Protein AF-A0A7X7V7T2-F1 (afdb_monomer)

Structure (mmCIF, N/CA/C/O backbone):
data_AF-A0A7X7V7T2-F1
#
_entry.id   AF-A0A7X7V7T2-F1
#
loop_
_atom_site.group_PDB
_atom_site.id
_atom_site.type_symbol
_atom_site.label_atom_id
_atom_site.label_alt_id
_atom_si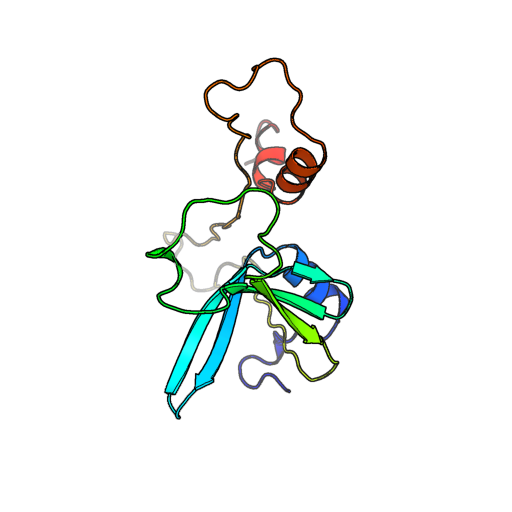te.label_comp_id
_atom_site.label_asym_id
_atom_site.label_entity_id
_atom_site.label_seq_id
_atom_site.pdbx_PDB_ins_code
_atom_site.Cartn_x
_atom_site.Cartn_y
_atom_site.Cartn_z
_atom_site.occupancy
_atom_site.B_iso_or_equiv
_atom_site.auth_seq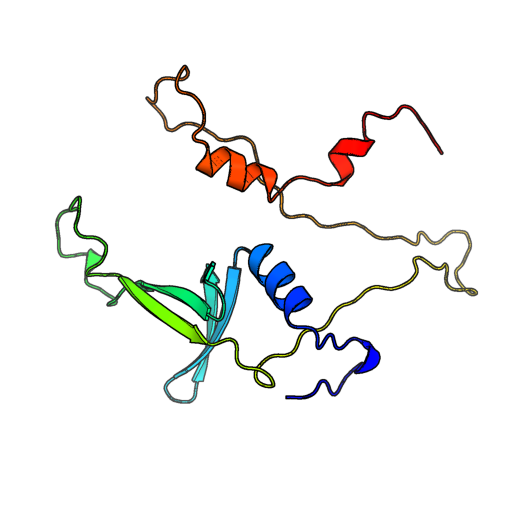_id
_atom_site.auth_comp_id
_atom_site.auth_asym_id
_atom_site.auth_atom_id
_atom_site.pdbx_PDB_model_num
ATOM 1 N N . MET A 1 1 ? -8.097 -6.449 17.469 1.00 79.31 1 MET A N 1
ATOM 2 C CA . MET A 1 1 ? -8.134 -4.977 17.671 1.00 79.31 1 MET A CA 1
ATOM 3 C C . MET A 1 1 ? -9.543 -4.451 17.390 1.00 79.31 1 MET A C 1
ATOM 5 O O . MET A 1 1 ? -10.264 -5.109 16.655 1.00 79.31 1 MET A O 1
ATOM 9 N N . ARG A 1 2 ? -9.966 -3.309 17.965 1.00 84.81 2 ARG A N 1
ATOM 10 C CA . ARG A 1 2 ? -11.314 -2.726 17.752 1.00 84.81 2 ARG A CA 1
ATOM 11 C C . ARG A 1 2 ? -11.255 -1.204 17.586 1.00 84.81 2 ARG A C 1
ATOM 13 O O . ARG A 1 2 ? -10.550 -0.535 18.339 1.00 84.81 2 ARG A O 1
ATOM 20 N N . LEU A 1 3 ? -12.024 -0.657 16.639 1.00 89.94 3 LEU A N 1
ATOM 21 C CA . LEU A 1 3 ? -12.139 0.791 16.429 1.00 89.94 3 LEU A CA 1
ATOM 22 C C . LEU A 1 3 ? -12.943 1.436 17.565 1.00 89.94 3 LEU A C 1
ATOM 24 O O . LEU A 1 3 ? -14.082 1.049 17.811 1.00 89.94 3 LEU A O 1
ATOM 28 N N . THR A 1 4 ? -12.373 2.439 18.233 1.00 93.06 4 THR A N 1
ATOM 29 C CA . THR A 1 4 ? -13.043 3.154 19.334 1.00 93.06 4 THR A CA 1
ATOM 30 C C . THR A 1 4 ? -13.795 4.396 18.854 1.00 93.06 4 THR A C 1
ATOM 32 O O . THR A 1 4 ? -14.929 4.633 19.257 1.00 93.06 4 THR A O 1
ATOM 35 N N . ARG A 1 5 ? -13.200 5.191 17.954 1.00 93.00 5 ARG A N 1
ATOM 36 C CA . ARG A 1 5 ? -13.800 6.432 17.438 1.00 93.00 5 ARG A CA 1
ATOM 37 C C . ARG A 1 5 ? -14.483 6.229 16.085 1.00 93.00 5 ARG A C 1
ATOM 39 O O . ARG A 1 5 ? -13.808 5.952 15.086 1.00 93.00 5 ARG A O 1
ATOM 46 N N . LYS A 1 6 ? -15.783 6.544 16.027 1.00 89.88 6 LYS A N 1
ATOM 47 C CA . LYS A 1 6 ? -16.671 6.289 14.874 1.00 89.88 6 LYS A CA 1
ATOM 48 C C . LYS A 1 6 ? -16.645 4.805 14.474 1.00 89.88 6 LYS A C 1
ATOM 50 O O . LYS A 1 6 ? -16.139 4.486 13.396 1.00 89.88 6 LYS A O 1
ATOM 55 N N . PRO A 1 7 ? -17.058 3.903 15.385 1.00 91.94 7 PRO A N 1
ATOM 56 C CA . PRO A 1 7 ? -17.017 2.459 15.158 1.00 91.94 7 PRO A CA 1
ATOM 57 C C . PRO A 1 7 ? -17.932 2.014 14.010 1.00 91.94 7 PRO A C 1
ATOM 59 O O . PRO A 1 7 ? -17.635 1.015 13.372 1.00 91.94 7 PRO A O 1
ATOM 62 N N . ASP A 1 8 ? -18.963 2.804 13.693 1.00 91.44 8 ASP A N 1
ATOM 63 C CA . ASP A 1 8 ? -19.852 2.678 12.527 1.00 91.44 8 ASP A CA 1
ATOM 64 C C . ASP A 1 8 ? -19.111 2.653 11.180 1.00 91.44 8 ASP A C 1
ATOM 66 O O . ASP A 1 8 ? -19.665 2.245 10.168 1.00 91.44 8 ASP A O 1
ATOM 70 N N . ARG A 1 9 ? -17.847 3.089 11.165 1.00 91.56 9 ARG A N 1
ATOM 71 C CA . ARG A 1 9 ? -16.991 3.144 9.974 1.00 91.56 9 ARG A CA 1
ATOM 72 C C . ARG A 1 9 ? -16.001 1.991 9.865 1.00 91.56 9 ARG A C 1
ATOM 74 O O . ARG A 1 9 ? -15.145 2.021 8.979 1.00 91.56 9 ARG A O 1
ATOM 81 N N . ALA A 1 10 ? -16.026 1.056 10.811 1.00 93.69 10 ALA A N 1
ATOM 82 C CA . ALA A 1 10 ? -15.174 -0.119 10.754 1.00 93.69 10 ALA A CA 1
ATOM 83 C C . ALA A 1 10 ? -15.617 -1.023 9.599 1.00 93.69 10 ALA A C 1
ATOM 85 O O . ALA A 1 10 ? -16.808 -1.228 9.385 1.00 93.69 10 ALA A O 1
ATOM 86 N N . VAL A 1 11 ? -14.642 -1.564 8.876 1.00 93.69 11 VAL A N 1
ATOM 87 C CA . VAL A 1 11 ? -14.846 -2.625 7.889 1.00 93.69 11 VAL A CA 1
ATOM 88 C C . VAL A 1 11 ? -14.069 -3.839 8.375 1.00 93.69 11 VAL A C 1
ATOM 90 O O . VAL A 1 11 ? -12.893 -3.716 8.721 1.00 93.69 11 VAL A O 1
ATOM 93 N N . ASP A 1 12 ? -14.731 -4.989 8.440 1.00 90.88 12 ASP A N 1
ATOM 94 C CA . ASP A 1 12 ? -14.206 -6.232 9.017 1.00 90.88 12 ASP A CA 1
ATOM 95 C C . ASP A 1 12 ? -14.100 -7.380 7.999 1.00 90.88 12 ASP A C 1
ATOM 97 O O . ASP A 1 12 ? -13.598 -8.456 8.317 1.00 90.88 12 ASP A O 1
ATOM 101 N N . HIS A 1 13 ? -14.487 -7.152 6.742 1.00 91.50 13 HIS A N 1
ATOM 102 C CA . HIS A 1 13 ? -14.350 -8.143 5.679 1.00 91.50 13 HIS A CA 1
ATOM 103 C C . HIS A 1 13 ? -12.968 -8.092 5.027 1.00 91.50 13 HIS A C 1
ATOM 105 O O . HIS A 1 13 ? -12.576 -7.090 4.423 1.00 91.50 13 HIS A O 1
ATOM 111 N N . ARG A 1 14 ? -12.258 -9.223 5.081 1.00 94.88 14 ARG A N 1
ATOM 112 C CA . ARG A 1 14 ? -10.902 -9.380 4.541 1.00 94.88 14 ARG A CA 1
ATOM 113 C C . ARG A 1 14 ? -10.777 -8.993 3.063 1.00 94.88 14 ARG A C 1
ATOM 115 O O . ARG A 1 14 ? -9.801 -8.355 2.688 1.00 94.88 14 ARG A O 1
ATOM 122 N N . ALA A 1 15 ? -11.785 -9.302 2.248 1.00 95.62 15 ALA A N 1
ATOM 123 C CA . ALA A 1 15 ? -11.788 -8.965 0.823 1.00 95.62 15 ALA A CA 1
ATOM 124 C C . ALA A 1 15 ? -11.687 -7.450 0.559 1.00 95.62 15 ALA A C 1
ATOM 126 O O . ALA A 1 15 ? -11.031 -7.035 -0.392 1.00 95.62 15 ALA A O 1
ATOM 127 N N . ALA A 1 16 ? -12.297 -6.617 1.412 1.00 94.75 16 ALA A N 1
ATOM 128 C CA . ALA A 1 16 ? -12.212 -5.163 1.285 1.00 94.75 16 ALA A CA 1
ATOM 129 C C . ALA A 1 16 ? -10.818 -4.638 1.662 1.00 94.75 16 ALA A C 1
ATOM 131 O O . ALA A 1 16 ? -10.311 -3.725 1.011 1.00 94.75 16 ALA A O 1
ATOM 132 N N . LEU A 1 17 ? -10.186 -5.237 2.678 1.00 96.00 17 LEU A N 1
ATOM 133 C CA . LEU A 1 17 ? -8.801 -4.933 3.034 1.00 96.00 17 LEU A CA 1
ATOM 134 C C . LEU A 1 17 ? -7.852 -5.306 1.890 1.00 96.00 17 LEU A C 1
ATOM 136 O O . LEU A 1 17 ? -7.023 -4.491 1.504 1.00 96.00 17 LEU A O 1
ATOM 140 N N . ASP A 1 18 ? -7.980 -6.517 1.350 1.00 96.62 18 ASP A N 1
ATOM 141 C CA . ASP A 1 18 ? -7.122 -7.005 0.269 1.00 96.62 18 ASP A CA 1
ATOM 142 C C . ASP A 1 18 ? -7.237 -6.120 -0.980 1.00 96.62 18 ASP A C 1
ATOM 144 O O . ASP A 1 18 ? -6.218 -5.712 -1.534 1.00 96.62 18 ASP A O 1
ATOM 148 N N . ALA A 1 19 ? -8.462 -5.746 -1.367 1.00 94.06 19 ALA A N 1
ATOM 149 C CA . ALA A 1 19 ? -8.697 -4.827 -2.479 1.00 94.06 19 ALA A CA 1
ATOM 150 C C . ALA A 1 19 ? -8.059 -3.449 -2.241 1.00 94.06 19 ALA A C 1
ATOM 152 O O . ALA A 1 19 ? -7.434 -2.892 -3.141 1.00 94.06 19 ALA A O 1
ATOM 153 N N . PHE A 1 20 ? -8.166 -2.916 -1.019 1.00 94.19 20 PHE A N 1
ATOM 154 C CA . PHE A 1 20 ? -7.517 -1.657 -0.659 1.00 94.19 20 PHE A CA 1
ATOM 155 C C . PHE A 1 20 ? -5.988 -1.761 -0.750 1.00 94.19 20 PHE A C 1
ATOM 157 O O . PHE A 1 20 ? -5.352 -0.896 -1.349 1.00 94.19 20 PHE A O 1
ATOM 164 N N . LEU A 1 21 ? -5.396 -2.818 -0.190 1.00 94.94 21 LEU A N 1
ATOM 165 C CA . LEU A 1 21 ? -3.946 -3.037 -0.202 1.00 94.94 21 LEU A CA 1
ATOM 166 C C . LEU A 1 21 ? -3.388 -3.234 -1.623 1.00 94.94 21 LEU A C 1
ATOM 168 O O . LEU A 1 21 ? -2.259 -2.829 -1.877 1.00 94.94 21 LEU A O 1
ATOM 172 N N . ASP A 1 22 ? -4.161 -3.815 -2.544 1.00 92.19 22 ASP A N 1
ATOM 173 C CA . ASP A 1 22 ? -3.766 -3.972 -3.955 1.00 92.19 22 ASP A CA 1
ATOM 174 C C . ASP A 1 22 ? -3.798 -2.659 -4.745 1.00 92.19 22 ASP A C 1
ATOM 176 O O . ASP A 1 22 ? -3.047 -2.477 -5.709 1.00 92.19 22 ASP A O 1
ATOM 180 N N . GLU A 1 23 ? -4.688 -1.744 -4.361 1.00 89.88 23 GLU A N 1
ATOM 181 C CA . GLU A 1 23 ? -4.806 -0.429 -4.987 1.00 89.88 23 GLU A CA 1
ATOM 182 C C . GLU A 1 23 ? -3.646 0.491 -4.572 1.00 89.88 23 GLU A C 1
ATOM 184 O O . GLU A 1 23 ? -3.109 1.250 -5.390 1.00 89.88 23 GLU A O 1
ATOM 189 N N . GLN A 1 24 ? -3.221 0.406 -3.310 1.00 90.31 24 GLN A N 1
ATOM 190 C CA . GLN A 1 24 ? -2.178 1.270 -2.766 1.00 90.31 24 GLN A CA 1
ATOM 191 C C . GLN A 1 24 ? -0.770 0.823 -3.190 1.00 90.31 24 GLN A C 1
ATOM 193 O O . GLN A 1 24 ? -0.443 -0.356 -3.244 1.00 90.31 24 GLN A O 1
ATOM 198 N N . LEU A 1 25 ? 0.102 1.796 -3.472 1.00 84.19 25 LEU A N 1
ATOM 199 C CA . LEU A 1 25 ? 1.510 1.548 -3.829 1.00 84.19 25 LEU A CA 1
ATOM 200 C C . LEU A 1 25 ? 2.462 1.623 -2.635 1.00 84.19 25 LEU A C 1
ATOM 202 O O . LEU A 1 25 ? 3.583 1.121 -2.690 1.00 84.19 25 LEU A O 1
ATOM 206 N N . SER A 1 26 ? 2.057 2.312 -1.576 1.00 91.81 26 SER A N 1
ATOM 207 C CA . SER A 1 26 ? 2.908 2.573 -0.429 1.00 91.81 26 SER A CA 1
ATOM 208 C C . SER A 1 26 ? 2.099 2.618 0.850 1.00 91.81 26 SER A C 1
ATOM 210 O O . SER A 1 26 ? 0.879 2.798 0.864 1.00 91.81 26 SER A O 1
ATOM 212 N N . GLY A 1 27 ? 2.810 2.417 1.946 1.00 91.81 27 GLY A N 1
ATOM 213 C CA . GLY A 1 27 ? 2.295 2.538 3.290 1.00 91.81 27 GLY A CA 1
ATOM 214 C C . GLY A 1 27 ? 3.342 3.171 4.185 1.00 91.81 27 GLY A C 1
ATOM 215 O O . GLY A 1 27 ? 4.418 3.587 3.751 1.00 91.81 27 GLY A O 1
ATOM 216 N N . VAL A 1 28 ? 3.011 3.231 5.463 1.00 92.69 28 VAL A N 1
ATOM 217 C CA . VAL A 1 28 ? 3.913 3.729 6.490 1.00 92.69 28 VAL A CA 1
ATOM 218 C C . VAL A 1 28 ? 4.167 2.599 7.472 1.00 92.69 28 VAL A C 1
ATOM 220 O O . VAL A 1 28 ? 3.238 2.122 8.124 1.00 92.69 28 VAL A O 1
ATOM 223 N N . LEU A 1 29 ? 5.424 2.175 7.578 1.00 90.88 29 LEU A N 1
ATOM 224 C CA . LEU A 1 29 ? 5.866 1.232 8.594 1.00 90.88 29 LEU A CA 1
ATOM 225 C C . LEU A 1 29 ? 6.287 2.016 9.835 1.00 90.88 29 LEU A C 1
ATOM 227 O O . LEU A 1 29 ? 7.196 2.846 9.776 1.00 90.88 29 LEU A O 1
ATOM 231 N N . ALA A 1 30 ? 5.628 1.746 10.957 1.00 90.44 30 ALA A N 1
ATOM 232 C CA . ALA A 1 30 ? 5.978 2.323 12.245 1.00 90.44 30 ALA A CA 1
ATOM 233 C C . ALA A 1 30 ? 6.602 1.259 13.155 1.00 90.44 30 ALA A C 1
ATOM 235 O O . ALA A 1 30 ? 6.086 0.147 13.258 1.00 90.44 30 ALA A O 1
ATOM 236 N N . THR A 1 31 ? 7.704 1.598 13.820 1.00 87.31 31 THR A N 1
ATOM 237 C CA . THR A 1 31 ? 8.394 0.714 14.772 1.00 87.31 31 THR A CA 1
ATOM 238 C C . THR A 1 31 ? 8.994 1.517 15.924 1.00 87.31 31 THR A C 1
ATOM 240 O O . THR A 1 31 ? 9.067 2.744 15.862 1.00 87.31 31 THR A O 1
ATOM 243 N N . VAL A 1 32 ? 9.432 0.838 16.982 1.00 87.81 32 VAL A N 1
ATOM 244 C CA . VAL A 1 32 ? 10.195 1.438 18.081 1.00 87.81 32 VAL A CA 1
ATOM 245 C C . VAL A 1 32 ? 11.588 0.830 18.082 1.00 87.81 32 VAL A C 1
ATOM 247 O O . VAL A 1 32 ? 11.743 -0.387 18.145 1.00 87.81 32 VAL A O 1
ATOM 250 N N . HIS A 1 33 ? 12.601 1.685 18.036 1.00 83.50 33 HIS A N 1
ATOM 251 C CA . HIS A 1 33 ? 14.000 1.292 18.129 1.00 83.50 33 HIS A CA 1
ATOM 252 C C . HIS A 1 33 ? 14.675 2.188 19.166 1.00 83.50 33 HIS A C 1
ATOM 254 O O . HIS A 1 33 ? 14.487 3.404 19.136 1.00 83.50 33 HIS A O 1
ATOM 260 N N . GLU A 1 34 ? 15.365 1.578 20.133 1.00 89.75 34 GLU A N 1
ATOM 261 C CA . GLU A 1 34 ? 15.990 2.276 21.272 1.00 89.75 34 GLU A CA 1
ATOM 262 C C . GLU A 1 34 ? 15.026 3.221 22.015 1.00 89.75 34 GLU A C 1
ATOM 264 O O . GLU A 1 34 ? 15.349 4.353 22.366 1.00 89.75 34 GLU A O 1
ATOM 269 N N . GLY A 1 35 ? 13.782 2.772 22.210 1.00 90.56 35 GLY A N 1
ATOM 270 C CA . GLY A 1 35 ? 12.738 3.553 22.882 1.00 90.56 35 GLY A CA 1
ATOM 271 C C . GLY A 1 35 ? 12.182 4.726 22.065 1.00 90.56 35 GLY A C 1
ATOM 272 O O . GLY A 1 35 ? 11.301 5.433 22.553 1.00 90.56 35 GLY A O 1
ATOM 273 N N . ARG A 1 36 ? 12.640 4.934 20.823 1.00 84.69 36 ARG A N 1
ATOM 274 C CA . ARG A 1 36 ? 12.186 6.027 19.953 1.00 84.69 36 ARG A CA 1
ATOM 275 C C . ARG A 1 36 ? 11.288 5.504 18.830 1.00 84.69 36 ARG A C 1
ATOM 277 O O . ARG A 1 36 ? 11.641 4.516 18.176 1.00 84.69 36 ARG A O 1
ATOM 284 N N . PRO A 1 37 ? 10.141 6.153 18.565 1.00 90.06 37 PRO A N 1
ATOM 285 C CA . PRO A 1 37 ? 9.299 5.791 17.438 1.00 90.06 37 PRO A CA 1
ATOM 286 C C . PRO A 1 37 ? 9.963 6.202 16.120 1.00 90.06 37 PRO A C 1
ATOM 288 O O . PRO A 1 37 ? 10.488 7.307 15.990 1.00 90.06 37 PRO A O 1
ATOM 291 N N . HIS A 1 38 ? 9.897 5.312 15.140 1.00 85.88 38 HIS A N 1
ATOM 292 C CA . HIS A 1 38 ? 10.353 5.520 13.772 1.00 85.88 38 HIS A CA 1
ATOM 293 C C . HIS A 1 38 ? 9.176 5.303 12.829 1.00 85.88 38 HIS A C 1
ATOM 295 O O . HIS A 1 38 ? 8.392 4.374 13.019 1.00 85.88 38 HIS A O 1
ATOM 301 N N . VAL A 1 39 ? 9.056 6.167 11.823 1.00 87.31 39 VAL A N 1
ATOM 302 C CA . VAL A 1 39 ? 7.942 6.191 10.873 1.00 87.31 39 VAL A CA 1
ATOM 303 C C . VAL A 1 39 ? 8.535 6.285 9.476 1.00 87.31 39 VAL A C 1
ATOM 305 O O . VAL A 1 39 ? 9.158 7.287 9.131 1.00 87.31 39 VAL A O 1
ATOM 308 N N . ILE A 1 40 ? 8.394 5.215 8.701 1.00 86.81 40 ILE A N 1
ATOM 309 C CA . ILE A 1 40 ? 9.138 5.012 7.459 1.00 86.81 40 ILE A CA 1
ATOM 310 C C . ILE A 1 40 ? 8.131 4.830 6.319 1.00 86.81 40 ILE A C 1
ATOM 312 O O . ILE A 1 40 ? 7.406 3.831 6.312 1.00 86.81 40 ILE A O 1
ATOM 316 N N . PRO A 1 41 ? 8.056 5.764 5.353 1.00 89.62 41 PRO A N 1
ATOM 317 C CA . PRO A 1 41 ? 7.347 5.529 4.102 1.00 89.62 41 PRO A CA 1
ATOM 318 C C . PRO A 1 41 ? 7.998 4.359 3.366 1.00 89.62 41 PRO A C 1
ATOM 320 O O . PRO A 1 41 ? 9.212 4.356 3.155 1.00 89.62 41 PRO A O 1
ATOM 323 N N . ILE A 1 42 ? 7.205 3.363 2.988 1.00 86.88 42 ILE A N 1
ATOM 324 C CA . ILE A 1 42 ? 7.711 2.155 2.341 1.00 86.88 42 ILE A CA 1
ATOM 325 C C . ILE A 1 42 ? 6.761 1.701 1.238 1.00 86.88 42 ILE A C 1
ATOM 327 O O . ILE A 1 42 ? 5.539 1.734 1.389 1.00 86.88 42 ILE A O 1
ATOM 331 N N . VAL A 1 43 ? 7.333 1.280 0.113 1.00 90.31 43 VAL A N 1
ATOM 332 C CA . VAL A 1 43 ? 6.595 0.552 -0.921 1.00 90.31 43 VAL A CA 1
ATOM 333 C C . VAL A 1 43 ? 6.429 -0.885 -0.452 1.00 90.31 43 VAL A C 1
ATOM 335 O O . VAL A 1 43 ? 7.379 -1.498 0.037 1.00 90.31 43 VAL A O 1
ATOM 338 N N . TYR A 1 44 ? 5.230 -1.426 -0.620 1.00 93.06 44 TYR A N 1
ATOM 339 C CA . TYR A 1 44 ? 4.949 -2.823 -0.330 1.00 93.06 44 TYR A CA 1
ATOM 340 C C . TYR A 1 44 ? 4.217 -3.470 -1.503 1.00 93.06 44 TYR A C 1
ATOM 342 O O . TYR A 1 44 ? 3.674 -2.791 -2.372 1.00 93.06 44 TYR A O 1
ATOM 350 N N . ALA A 1 45 ? 4.198 -4.796 -1.506 1.00 91.50 45 ALA A N 1
ATOM 351 C CA . ALA A 1 45 ? 3.303 -5.591 -2.332 1.00 91.50 45 ALA A CA 1
ATOM 352 C C . ALA A 1 45 ? 2.537 -6.559 -1.433 1.00 91.50 45 ALA A C 1
ATOM 354 O O . ALA A 1 45 ? 3.087 -7.059 -0.451 1.00 91.50 45 ALA A O 1
ATOM 355 N N . ARG A 1 46 ? 1.276 -6.835 -1.759 1.00 94.56 46 ARG A N 1
ATOM 356 C CA . ARG A 1 46 ? 0.534 -7.917 -1.118 1.00 94.56 46 ARG A CA 1
ATOM 357 C C . ARG A 1 46 ? 0.758 -9.209 -1.899 1.00 94.56 46 ARG A C 1
ATOM 359 O O . ARG A 1 46 ? 0.598 -9.236 -3.115 1.00 94.56 46 ARG A O 1
ATOM 366 N N . ASP A 1 47 ? 1.119 -10.267 -1.189 1.00 94.75 47 ASP A N 1
ATOM 367 C CA . ASP A 1 47 ? 1.241 -11.626 -1.709 1.00 94.75 47 ASP A CA 1
ATOM 368 C C . ASP A 1 47 ? 0.351 -12.539 -0.866 1.00 94.75 47 ASP A C 1
ATOM 370 O O . ASP A 1 47 ? 0.700 -12.911 0.256 1.00 94.75 47 ASP A O 1
ATOM 374 N N . GLY A 1 48 ? -0.861 -12.799 -1.365 1.00 95.25 48 GLY A N 1
ATOM 375 C CA . GLY A 1 48 ? -1.883 -13.562 -0.653 1.00 95.25 48 GLY A CA 1
ATOM 376 C C . GLY A 1 48 ? -2.200 -12.972 0.724 1.00 95.25 48 GLY A C 1
ATOM 377 O O . GLY A 1 48 ? -2.873 -11.942 0.840 1.00 95.25 48 GLY A O 1
ATOM 378 N N . ASP A 1 49 ? -1.722 -13.648 1.767 1.00 96.94 49 ASP A N 1
ATOM 379 C CA . ASP A 1 49 ? -1.909 -13.305 3.174 1.00 96.94 49 ASP A CA 1
ATOM 380 C C . ASP A 1 49 ? -0.740 -12.538 3.801 1.00 96.94 49 ASP A C 1
ATOM 382 O O . ASP A 1 49 ? -0.674 -12.425 5.024 1.00 96.94 49 ASP A O 1
ATOM 386 N N . ARG A 1 50 ? 0.178 -11.994 2.997 1.00 97.00 50 ARG A N 1
ATOM 387 C CA . ARG A 1 50 ? 1.365 -11.280 3.483 1.00 97.00 50 ARG A CA 1
ATOM 388 C C . ARG A 1 50 ? 1.546 -9.941 2.793 1.00 97.00 50 ARG A C 1
ATOM 390 O O . ARG A 1 50 ? 1.284 -9.792 1.604 1.00 97.00 50 ARG A O 1
ATOM 397 N N . LEU A 1 51 ? 2.079 -8.983 3.541 1.00 95.56 51 LEU A N 1
ATOM 398 C CA . LEU A 1 51 ? 2.684 -7.778 2.990 1.00 95.56 5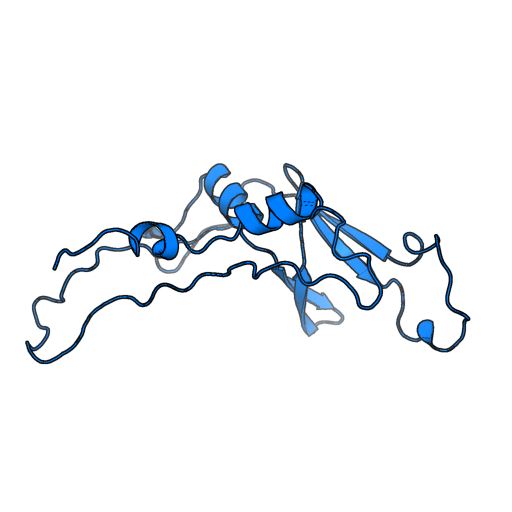1 LEU A CA 1
ATOM 399 C C . LEU A 1 51 ? 4.189 -7.990 2.869 1.00 95.56 51 LEU A C 1
ATOM 401 O O . LEU A 1 51 ? 4.856 -8.268 3.864 1.00 95.56 51 LEU A O 1
ATOM 405 N N . LEU A 1 52 ? 4.710 -7.844 1.659 1.00 93.31 52 LEU A N 1
ATOM 406 C CA . LEU A 1 52 ? 6.127 -7.917 1.342 1.00 93.31 52 LEU A CA 1
ATOM 407 C C . LEU A 1 52 ? 6.689 -6.508 1.203 1.00 93.31 52 LEU A C 1
ATOM 409 O O . LEU A 1 52 ? 6.131 -5.673 0.493 1.00 93.31 52 LEU A O 1
ATOM 413 N N . PHE A 1 53 ? 7.818 -6.252 1.844 1.00 90.25 53 PHE A N 1
ATOM 414 C CA . PHE A 1 53 ? 8.561 -5.005 1.699 1.00 90.25 53 PHE A CA 1
ATOM 415 C C . PHE A 1 53 ? 10.054 -5.288 1.780 1.00 90.25 53 PHE A C 1
ATOM 417 O O . PHE A 1 53 ? 10.479 -6.306 2.329 1.00 90.25 53 PHE A O 1
ATOM 424 N N . HIS A 1 54 ? 10.857 -4.402 1.199 1.00 86.75 54 HIS A N 1
ATOM 425 C CA . HIS A 1 54 ? 12.295 -4.592 1.128 1.00 86.75 54 HIS A CA 1
ATOM 426 C C . HIS A 1 54 ? 13.069 -3.314 1.453 1.00 86.75 54 HIS A C 1
ATOM 428 O O . HIS A 1 54 ? 12.535 -2.210 1.361 1.00 86.75 54 HIS A O 1
ATOM 434 N N . GLY A 1 55 ? 14.332 -3.468 1.842 1.00 75.25 55 GLY A N 1
ATOM 435 C CA . GLY 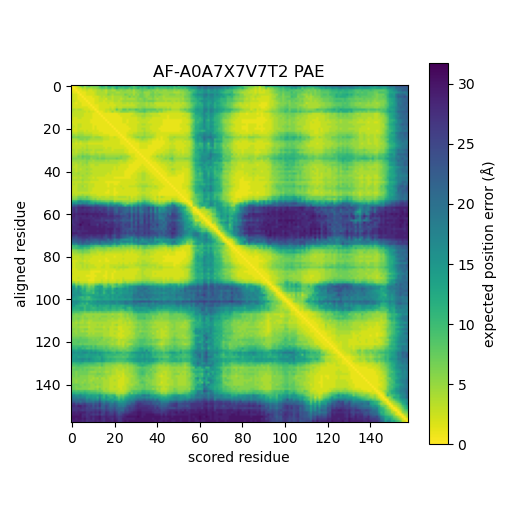A 1 55 ? 15.221 -2.359 2.182 1.00 75.25 55 GLY A CA 1
ATOM 436 C C . GLY A 1 55 ? 16.696 -2.734 2.064 1.00 75.25 55 GLY A C 1
ATOM 437 O O . GLY A 1 55 ? 17.041 -3.905 1.919 1.00 75.25 55 GLY A O 1
ATOM 438 N N . SER A 1 56 ? 17.573 -1.731 2.119 1.00 67.88 56 SER A N 1
ATOM 439 C CA . SER A 1 56 ? 19.026 -1.934 2.056 1.00 67.88 56 SER A CA 1
ATOM 440 C C . SER A 1 56 ? 19.568 -2.579 3.333 1.00 67.88 56 SER A C 1
ATOM 442 O O . SER A 1 56 ? 19.113 -2.277 4.434 1.00 67.88 56 SER A O 1
ATOM 444 N N . THR A 1 57 ? 20.582 -3.433 3.185 1.00 57.03 57 THR A N 1
ATOM 445 C CA . THR A 1 57 ? 21.214 -4.154 4.300 1.00 57.03 57 THR A CA 1
ATOM 446 C C . THR A 1 57 ? 22.113 -3.322 5.240 1.00 57.03 57 THR A C 1
ATOM 448 O O . THR A 1 57 ? 22.207 -3.728 6.390 1.00 57.03 57 THR A O 1
ATOM 451 N N . VAL A 1 58 ? 22.797 -2.222 4.846 1.00 47.38 58 VAL A N 1
ATOM 452 C CA . VAL A 1 58 ? 23.761 -1.513 5.753 1.00 47.38 58 VAL A CA 1
ATOM 453 C C . VAL A 1 58 ? 24.044 -0.034 5.366 1.00 47.38 58 VAL A C 1
ATOM 455 O O . VAL A 1 58 ? 24.330 0.229 4.194 1.00 47.38 58 VAL A O 1
ATOM 458 N N . PRO A 1 59 ? 24.083 0.932 6.316 1.00 42.66 59 PRO A N 1
ATOM 459 C CA . PRO A 1 59 ? 24.588 2.301 6.090 1.00 42.66 59 PRO A CA 1
ATOM 460 C C . PRO A 1 59 ? 26.117 2.374 5.839 1.00 42.66 59 PRO A C 1
ATOM 462 O O . PRO A 1 59 ? 26.890 1.760 6.564 1.00 42.66 59 PRO A O 1
ATOM 465 N N . GLY A 1 60 ? 26.579 3.152 4.844 1.00 47.47 60 GLY A N 1
ATOM 466 C CA . GLY A 1 60 ? 28.008 3.484 4.609 1.00 47.47 60 GLY A CA 1
ATOM 467 C C . GLY A 1 60 ? 28.752 2.678 3.526 1.00 47.47 60 GLY A C 1
ATOM 468 O O . GLY A 1 60 ? 29.736 3.147 2.966 1.00 47.47 60 GLY A O 1
ATOM 469 N N . ARG A 1 61 ? 28.243 1.508 3.128 1.00 44.19 61 ARG A N 1
ATOM 470 C CA . ARG A 1 61 ? 28.922 0.576 2.199 1.00 44.19 61 ARG A CA 1
ATOM 471 C C . ARG A 1 61 ? 28.977 1.026 0.726 1.00 44.19 61 ARG A C 1
ATOM 473 O O . ARG A 1 61 ? 29.713 0.438 -0.064 1.00 44.19 61 ARG A O 1
ATOM 480 N N . ASN A 1 62 ? 28.193 2.035 0.341 1.00 42.72 62 ASN A N 1
ATOM 481 C CA . ASN A 1 62 ? 28.094 2.512 -1.046 1.00 42.72 62 ASN A CA 1
ATOM 482 C C . ASN A 1 62 ? 29.345 3.264 -1.533 1.00 42.72 62 ASN A C 1
ATOM 484 O O . ASN A 1 62 ? 29.545 3.357 -2.738 1.00 42.72 62 ASN A O 1
ATOM 488 N N . ALA A 1 63 ? 30.184 3.779 -0.630 1.00 45.88 63 ALA A N 1
ATOM 489 C CA . ALA A 1 63 ? 31.336 4.610 -0.990 1.00 45.88 63 ALA A CA 1
ATOM 490 C C . ALA A 1 63 ? 32.610 3.820 -1.371 1.00 45.88 63 ALA A C 1
ATOM 492 O O . ALA A 1 63 ? 33.593 4.423 -1.784 1.00 45.88 63 ALA A O 1
ATOM 493 N N . GLU A 1 64 ? 32.619 2.489 -1.236 1.00 41.12 64 GLU A N 1
ATOM 494 C CA . GLU A 1 64 ? 33.856 1.680 -1.254 1.00 41.12 64 GLU A CA 1
ATOM 495 C C . GLU A 1 64 ? 33.990 0.725 -2.454 1.00 41.12 64 GLU A C 1
ATOM 497 O O . GLU A 1 64 ? 34.893 -0.111 -2.480 1.00 41.12 64 GLU A O 1
ATOM 502 N N . ILE A 1 65 ? 33.079 0.762 -3.430 1.00 40.19 65 ILE A N 1
ATOM 503 C CA . ILE A 1 65 ? 32.975 -0.301 -4.444 1.00 40.19 65 ILE A CA 1
ATOM 504 C C . ILE A 1 65 ? 32.504 0.198 -5.816 1.00 40.19 65 ILE A C 1
ATOM 506 O O . ILE A 1 65 ? 31.687 1.107 -5.923 1.00 40.19 65 ILE A O 1
ATOM 510 N N . VAL A 1 66 ? 32.996 -0.462 -6.869 1.00 46.88 66 VAL A N 1
ATOM 511 C CA . VAL A 1 66 ? 32.625 -0.250 -8.282 1.00 46.88 66 VAL A CA 1
ATOM 512 C C . VAL A 1 66 ? 31.233 -0.866 -8.567 1.00 46.88 66 VAL A C 1
ATOM 514 O O . VAL A 1 66 ? 30.926 -1.909 -7.977 1.00 46.88 66 VAL A O 1
ATOM 517 N N . PRO A 1 67 ? 30.376 -0.268 -9.431 1.00 47.84 67 PRO A N 1
ATOM 518 C CA . PRO A 1 67 ? 29.012 -0.746 -9.690 1.00 47.84 67 PRO A CA 1
ATOM 519 C C . PRO A 1 67 ? 29.008 -2.154 -10.282 1.00 47.84 67 PRO A C 1
ATOM 521 O O . PRO A 1 67 ? 29.844 -2.469 -11.127 1.00 47.84 67 PRO A O 1
ATOM 524 N N . VAL A 1 68 ? 28.056 -2.997 -9.880 1.00 47.66 68 VAL A N 1
ATOM 525 C CA . VAL A 1 68 ? 27.983 -4.378 -10.376 1.00 47.66 68 VAL A CA 1
ATOM 526 C C . VAL A 1 68 ? 26.582 -4.697 -10.881 1.00 47.66 68 VAL A C 1
ATOM 528 O O . VAL A 1 68 ? 25.609 -4.515 -10.156 1.00 47.66 68 VAL A O 1
ATOM 531 N N . ALA A 1 69 ? 26.509 -5.225 -12.105 1.00 55.47 69 ALA A N 1
ATOM 532 C CA . ALA A 1 69 ? 25.360 -5.952 -12.633 1.00 55.47 69 ALA A CA 1
ATOM 533 C C . ALA A 1 69 ? 25.222 -7.341 -11.959 1.00 55.47 69 ALA A C 1
ATOM 535 O O . ALA A 1 69 ? 26.205 -7.931 -11.513 1.00 55.47 69 ALA A O 1
ATOM 536 N N . SER A 1 70 ? 23.983 -7.843 -11.888 1.00 47.47 70 SER A N 1
ATOM 537 C CA . SER A 1 70 ? 23.540 -9.179 -11.428 1.00 47.47 70 SER A CA 1
ATOM 538 C C . SER A 1 70 ? 23.810 -9.606 -9.968 1.00 47.47 70 SER A C 1
ATOM 540 O O . SER A 1 70 ? 23.815 -10.804 -9.685 1.00 47.47 70 SER A O 1
ATOM 542 N N . ARG A 1 71 ? 23.966 -8.684 -9.002 1.00 48.19 71 ARG A N 1
ATOM 543 C CA . ARG A 1 71 ? 24.140 -9.034 -7.568 1.00 48.19 71 ARG A CA 1
ATOM 544 C C . ARG A 1 71 ? 23.350 -8.147 -6.591 1.00 48.19 71 ARG A C 1
ATOM 546 O O . ARG A 1 71 ? 23.868 -7.786 -5.533 1.00 48.19 71 ARG A O 1
ATOM 553 N N . ASP A 1 72 ? 22.103 -7.821 -6.919 1.00 50.59 72 ASP A N 1
ATOM 554 C CA . ASP A 1 72 ? 21.278 -6.919 -6.096 1.00 50.59 72 ASP A CA 1
ATOM 555 C C . ASP A 1 72 ? 20.546 -7.624 -4.943 1.00 50.59 72 ASP A C 1
ATOM 557 O O . ASP A 1 72 ? 20.347 -7.034 -3.885 1.00 50.59 72 ASP A O 1
ATOM 561 N N . ALA A 1 73 ? 20.239 -8.921 -5.068 1.00 52.91 73 ALA A N 1
ATOM 562 C CA . ALA A 1 73 ? 19.537 -9.666 -4.016 1.00 52.91 73 ALA A CA 1
ATOM 563 C C . ALA A 1 73 ? 20.325 -9.743 -2.691 1.00 52.91 73 ALA A C 1
ATOM 565 O O . ALA A 1 73 ? 19.742 -9.685 -1.614 1.00 52.91 73 ALA A O 1
ATOM 566 N N . ALA A 1 74 ? 21.660 -9.813 -2.751 1.00 54.09 74 ALA A N 1
ATOM 567 C CA . ALA A 1 74 ? 22.515 -9.956 -1.568 1.00 54.09 74 ALA A CA 1
ATOM 568 C C . ALA A 1 74 ? 22.603 -8.686 -0.695 1.00 54.09 74 ALA A C 1
ATOM 570 O O . ALA A 1 74 ? 23.262 -8.708 0.343 1.00 54.09 74 ALA A O 1
ATOM 571 N N . ARG A 1 75 ? 21.993 -7.572 -1.126 1.00 55.69 75 ARG A N 1
ATOM 572 C CA . ARG A 1 75 ? 22.001 -6.278 -0.419 1.00 55.69 75 ARG A CA 1
ATOM 573 C C . ARG A 1 75 ? 20.609 -5.796 -0.022 1.00 55.69 75 ARG A C 1
ATOM 575 O O . ARG A 1 75 ? 20.462 -4.684 0.491 1.00 55.69 75 ARG A O 1
ATOM 582 N N . THR A 1 76 ? 19.610 -6.637 -0.262 1.00 66.44 76 THR A N 1
ATOM 583 C CA . THR A 1 76 ? 18.205 -6.318 -0.075 1.00 66.44 76 THR A CA 1
ATOM 584 C C . THR A 1 76 ? 17.624 -7.262 0.965 1.00 66.44 76 THR A C 1
ATOM 586 O O . THR A 1 76 ? 17.453 -8.454 0.718 1.00 66.44 76 THR A O 1
ATOM 589 N N . ILE A 1 77 ? 17.306 -6.730 2.144 1.00 77.50 77 ILE A N 1
ATOM 590 C CA . ILE A 1 77 ? 16.484 -7.449 3.118 1.00 77.50 77 ILE A CA 1
ATOM 591 C C . ILE A 1 77 ? 15.059 -7.425 2.590 1.00 77.50 77 ILE A C 1
ATOM 593 O O . ILE A 1 77 ? 14.553 -6.356 2.263 1.00 77.50 77 ILE A O 1
ATOM 597 N N . THR A 1 78 ? 14.416 -8.589 2.536 1.00 84.81 78 THR A N 1
ATOM 598 C CA . THR A 1 78 ? 12.974 -8.706 2.305 1.00 84.81 78 THR A CA 1
ATOM 599 C C . THR A 1 78 ? 12.312 -9.164 3.594 1.00 84.81 78 THR A C 1
ATOM 601 O O . THR A 1 78 ? 12.790 -10.089 4.250 1.00 84.81 78 THR A O 1
ATOM 604 N N . LEU A 1 79 ? 11.219 -8.510 3.958 1.00 90.81 79 LEU A N 1
ATOM 605 C CA . LEU A 1 79 ? 10.416 -8.814 5.132 1.00 90.81 79 LEU A CA 1
ATOM 606 C C . LEU A 1 79 ? 8.995 -9.143 4.680 1.00 90.81 79 LEU A C 1
ATOM 608 O O . LEU A 1 79 ? 8.483 -8.547 3.732 1.00 90.81 79 LEU A O 1
ATOM 612 N N . ALA A 1 80 ? 8.372 -10.091 5.376 1.00 94.56 80 ALA A N 1
ATOM 613 C CA . ALA A 1 80 ? 6.984 -10.474 5.169 1.00 94.56 80 ALA A CA 1
ATOM 614 C C . ALA A 1 80 ? 6.205 -10.264 6.469 1.00 94.56 80 ALA A C 1
ATOM 616 O O . ALA A 1 80 ? 6.548 -10.847 7.499 1.00 94.56 80 ALA A O 1
ATOM 617 N N . LEU A 1 81 ? 5.156 -9.446 6.419 1.00 96.31 81 LEU A N 1
ATOM 618 C CA . LEU A 1 81 ? 4.228 -9.231 7.523 1.00 96.31 81 LEU A CA 1
ATOM 619 C C . LEU A 1 81 ? 2.928 -10.006 7.254 1.00 96.31 81 LEU A C 1
ATOM 621 O O . LEU A 1 81 ? 2.212 -9.652 6.316 1.00 96.31 81 LEU A O 1
ATOM 625 N N . PRO A 1 82 ? 2.603 -11.039 8.051 1.00 97.19 82 PRO A N 1
ATOM 626 C CA . PRO A 1 82 ? 1.352 -11.773 7.906 1.00 97.19 82 PRO A CA 1
ATOM 627 C C . PRO A 1 82 ? 0.126 -10.900 8.200 1.00 97.19 82 PRO A C 1
ATOM 629 O O . PRO A 1 82 ? 0.095 -10.151 9.179 1.00 97.19 82 PRO A O 1
ATOM 632 N N . ILE A 1 83 ? -0.912 -11.053 7.385 1.00 96.62 83 ILE A N 1
ATOM 633 C CA . ILE A 1 83 ? -2.227 -10.435 7.548 1.00 96.62 83 ILE A CA 1
ATOM 634 C C . ILE A 1 83 ? -3.113 -11.438 8.292 1.00 96.62 83 ILE A C 1
ATOM 636 O O . ILE A 1 83 ? -3.800 -12.263 7.689 1.00 96.62 83 ILE A O 1
ATOM 640 N N . VAL A 1 84 ? -3.054 -11.379 9.622 1.00 95.69 84 VAL A N 1
ATOM 641 C CA . VAL A 1 84 ? -3.782 -12.283 10.526 1.00 95.69 84 VAL A CA 1
ATOM 642 C C . VAL A 1 84 ? -5.103 -11.654 10.952 1.00 95.69 84 VAL A C 1
ATOM 644 O O . VAL A 1 84 ? -5.158 -10.467 11.286 1.00 95.69 84 VAL A O 1
ATOM 647 N N . ASP A 1 85 ? -6.168 -12.449 10.987 1.00 92.94 85 ASP A N 1
ATOM 648 C CA . ASP A 1 85 ? -7.472 -11.987 11.454 1.00 92.94 85 ASP A CA 1
ATOM 649 C C . ASP A 1 85 ? -7.401 -11.425 12.879 1.00 92.94 85 ASP A C 1
ATOM 651 O O . ASP A 1 85 ? -6.711 -11.931 13.762 1.00 92.94 85 ASP A O 1
ATOM 655 N N . GLY A 1 86 ? -8.087 -10.303 13.094 1.00 92.69 86 GLY A N 1
ATOM 656 C CA . GLY A 1 86 ? -8.060 -9.573 14.362 1.00 92.69 86 GLY A CA 1
ATOM 657 C C . GLY A 1 86 ? -6.807 -8.717 14.604 1.00 92.69 86 GLY A C 1
ATOM 658 O O . GLY A 1 86 ? -6.806 -7.945 15.572 1.00 92.69 86 GLY A O 1
ATOM 659 N N . HIS A 1 87 ? -5.776 -8.793 13.752 1.00 94.62 87 HIS A N 1
ATOM 660 C CA . HIS A 1 87 ? -4.536 -7.999 13.862 1.00 94.62 87 HIS A CA 1
ATOM 661 C C . HIS A 1 87 ? -4.504 -6.774 12.939 1.00 94.62 87 HIS A C 1
ATOM 663 O O . HIS A 1 87 ? -3.518 -6.044 12.895 1.00 94.62 87 HIS A O 1
ATOM 669 N N . TRP A 1 88 ? -5.595 -6.519 12.226 1.00 95.69 88 TRP A N 1
ATOM 670 C CA . TRP A 1 88 ? -5.758 -5.362 11.360 1.00 95.69 88 TRP A CA 1
ATOM 671 C C . TRP A 1 88 ? -7.057 -4.624 11.690 1.00 95.69 88 TRP A C 1
ATOM 673 O O . TRP A 1 88 ? -7.941 -5.136 12.382 1.00 95.69 88 TRP A O 1
ATOM 683 N N . LEU A 1 89 ? -7.150 -3.386 11.214 1.00 95.69 89 LEU A N 1
ATOM 684 C CA . LEU A 1 89 ? -8.348 -2.565 11.298 1.00 95.69 89 LEU A CA 1
ATOM 685 C C . LEU A 1 89 ? -8.458 -1.752 10.017 1.00 95.69 89 LEU A C 1
ATOM 687 O O . LEU A 1 89 ? -7.523 -1.040 9.655 1.00 95.69 89 LEU A O 1
ATOM 691 N N . MET A 1 90 ? -9.61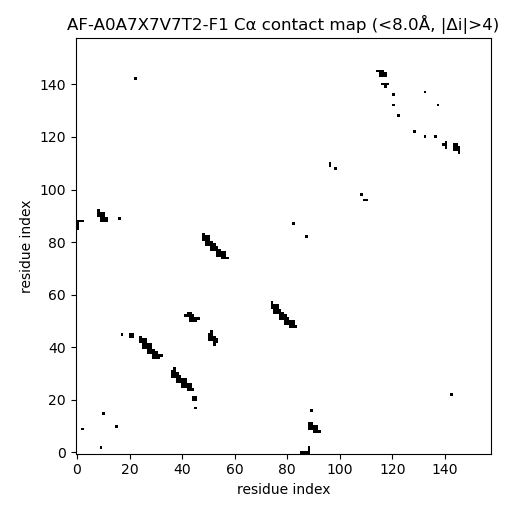1 -1.827 9.364 1.00 95.31 90 MET A N 1
ATOM 692 C CA . MET A 1 90 ? -9.932 -0.989 8.218 1.00 95.31 90 MET A CA 1
ATOM 693 C C . MET A 1 90 ? -11.032 -0.010 8.606 1.00 95.31 90 MET A C 1
ATOM 695 O O . MET A 1 90 ? -11.985 -0.350 9.311 1.00 95.31 90 MET A O 1
ATOM 699 N N . LYS A 1 91 ? -10.881 1.233 8.157 1.00 94.19 91 LYS A N 1
ATOM 700 C CA . LYS A 1 91 ? -11.868 2.285 8.359 1.00 94.19 91 LYS A CA 1
ATOM 701 C C . LYS A 1 91 ? -12.132 2.981 7.044 1.00 94.19 91 LYS A C 1
ATOM 703 O O . LYS A 1 91 ? -11.202 3.497 6.430 1.00 94.19 91 LYS A O 1
ATOM 708 N N . THR A 1 92 ? -13.395 3.073 6.663 1.00 93.50 92 THR A N 1
ATOM 709 C CA . THR A 1 92 ? -13.802 3.806 5.465 1.00 93.50 92 THR A CA 1
ATOM 710 C C . THR A 1 92 ? -14.515 5.098 5.846 1.00 93.50 92 THR A C 1
ATOM 712 O O . THR A 1 92 ? -15.016 5.289 6.957 1.00 93.50 92 THR A O 1
ATOM 715 N N . ARG A 1 93 ? -14.519 6.066 4.934 1.00 87.75 93 ARG A N 1
ATOM 716 C CA . ARG A 1 93 ? -15.379 7.243 5.042 1.00 87.75 93 ARG A CA 1
ATOM 717 C C . ARG A 1 93 ? -16.128 7.369 3.733 1.00 87.75 93 ARG A C 1
ATOM 719 O O . ARG A 1 93 ? -15.620 7.945 2.783 1.00 87.75 93 ARG A O 1
ATOM 726 N N . GLN A 1 94 ? -17.339 6.846 3.736 1.00 75.12 94 GLN A N 1
ATOM 727 C CA . GLN A 1 94 ? -18.331 7.065 2.697 1.00 75.12 94 GLN A CA 1
ATOM 728 C C . GLN A 1 94 ? -19.545 7.735 3.343 1.00 75.12 94 GLN A C 1
ATOM 730 O O . GLN A 1 94 ? -19.716 7.675 4.565 1.00 75.12 94 GLN A O 1
ATOM 735 N N . GLY A 1 95 ? -20.336 8.453 2.562 1.00 65.00 95 GLY A N 1
ATOM 736 C CA . GLY A 1 95 ? -21.521 9.128 3.069 1.00 65.00 95 GLY A CA 1
ATOM 737 C C . GLY A 1 95 ? -22.239 9.882 1.959 1.00 65.00 95 GLY A C 1
ATOM 738 O O . GLY A 1 95 ? -21.599 10.222 0.962 1.00 65.00 95 GLY A O 1
ATOM 739 N N . PRO A 1 96 ? -23.549 10.115 2.118 1.00 61.88 96 PRO A N 1
ATOM 740 C CA . PRO A 1 96 ? -24.336 10.802 1.111 1.00 61.88 96 PRO A CA 1
ATOM 741 C C . PRO A 1 96 ? -23.783 12.207 0.876 1.00 61.88 96 PRO A C 1
ATOM 743 O O . PRO A 1 96 ? -23.408 12.911 1.818 1.00 61.88 96 PRO A O 1
ATOM 746 N N . LEU A 1 97 ? -23.765 12.613 -0.391 1.00 62.78 97 LEU A N 1
ATOM 747 C CA . LEU A 1 97 ? -23.561 13.998 -0.804 1.00 62.78 97 LEU A CA 1
ATOM 748 C C . LEU A 1 97 ? -24.855 14.775 -0.523 1.00 62.78 97 LEU A C 1
ATOM 750 O O . LEU A 1 97 ? -25.563 15.173 -1.440 1.00 62.78 97 LEU A O 1
ATOM 754 N N . ALA A 1 98 ? -25.229 14.889 0.749 1.00 64.12 98 ALA A N 1
ATOM 755 C CA . ALA A 1 98 ? -26.420 15.620 1.151 1.00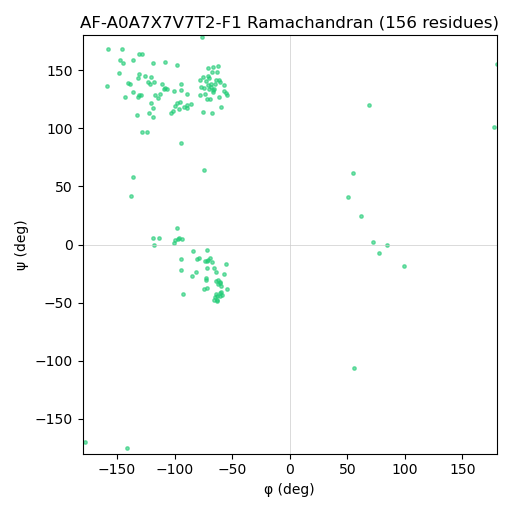 64.12 98 ALA A CA 1
ATOM 756 C C . ALA A 1 98 ? -26.039 17.055 1.515 1.00 64.12 98 ALA A C 1
ATOM 758 O O . ALA A 1 98 ? -25.088 17.293 2.264 1.00 64.12 98 ALA A O 1
ATOM 759 N N . ARG A 1 99 ? -26.810 18.004 0.982 1.00 68.12 99 ARG A N 1
ATOM 760 C CA . ARG A 1 99 ? -26.858 19.378 1.479 1.00 68.12 99 ARG A CA 1
ATOM 761 C C . ARG A 1 99 ? -27.238 19.325 2.959 1.00 68.12 99 ARG A C 1
ATOM 763 O O . ARG A 1 99 ? -28.159 18.602 3.320 1.00 68.12 99 ARG A O 1
ATOM 770 N N . ALA A 1 100 ? -26.511 20.045 3.810 1.00 71.38 100 ALA A N 1
ATOM 771 C CA . ALA A 1 100 ? -26.982 20.259 5.172 1.00 71.38 100 ALA A CA 1
ATOM 772 C C . ALA A 1 100 ? -28.255 21.113 5.104 1.00 71.38 100 ALA A C 1
ATOM 774 O O . ALA A 1 100 ? -28.261 22.111 4.382 1.00 71.38 100 ALA A O 1
ATOM 775 N N . ASP A 1 101 ? -29.302 20.728 5.837 1.00 75.00 101 ASP A N 1
ATOM 776 C CA . ASP A 1 101 ? -30.617 21.389 5.783 1.00 75.00 101 ASP A CA 1
ATOM 777 C C . ASP A 1 101 ? -30.543 22.896 6.105 1.00 75.00 101 ASP A C 1
ATOM 779 O O . ASP A 1 101 ? -31.353 23.679 5.624 1.00 75.00 101 ASP A O 1
ATOM 783 N N . GLU A 1 102 ? -29.529 23.314 6.868 1.00 79.50 102 GLU A N 1
ATOM 784 C CA . GLU A 1 102 ? -29.294 24.701 7.296 1.00 79.50 102 GLU A CA 1
ATOM 785 C C . GLU A 1 102 ? -28.277 25.463 6.424 1.00 79.50 102 GLU A C 1
ATOM 787 O O . GLU A 1 102 ? -27.882 26.581 6.760 1.00 79.50 102 GLU A O 1
ATOM 792 N N . ALA A 1 103 ? -27.782 24.875 5.332 1.00 76.75 103 ALA A N 1
ATOM 793 C CA . ALA A 1 103 ? -26.777 25.540 4.509 1.00 76.75 103 ALA A CA 1
ATOM 794 C C . ALA A 1 103 ? -27.377 26.740 3.744 1.00 76.75 103 ALA A C 1
ATOM 796 O O . ALA A 1 103 ? -28.414 26.576 3.098 1.00 76.75 103 ALA A O 1
ATOM 797 N N . PRO A 1 104 ? -26.717 27.916 3.737 1.00 81.62 104 PRO A N 1
ATOM 798 C CA . PRO A 1 104 ? -27.125 29.058 2.917 1.00 81.62 104 PRO A CA 1
ATOM 799 C C . PRO A 1 104 ? -27.046 28.764 1.413 1.00 81.62 104 PRO A C 1
ATOM 801 O O . PRO A 1 104 ? -26.198 27.986 0.959 1.00 81.62 104 PRO A O 1
ATOM 804 N N . ASP A 1 105 ? -27.930 29.369 0.621 1.00 82.38 105 ASP A N 1
ATOM 805 C CA . ASP A 1 105 ? -28.051 29.121 -0.829 1.00 82.38 105 ASP A CA 1
ATOM 806 C C . ASP A 1 105 ? -26.833 29.575 -1.644 1.00 82.38 105 ASP A C 1
ATOM 808 O O . ASP A 1 105 ? -26.588 29.053 -2.730 1.00 82.38 105 ASP A O 1
ATOM 812 N N . ASP A 1 106 ? -26.022 30.477 -1.098 1.00 87.56 106 ASP A N 1
ATOM 813 C CA . ASP A 1 106 ? -24.803 31.007 -1.710 1.00 87.56 106 ASP A CA 1
ATOM 814 C C . ASP A 1 106 ? -23.519 30.257 -1.300 1.00 87.56 106 ASP A C 1
ATOM 816 O O . ASP A 1 106 ? -22.419 30.632 -1.711 1.00 87.56 106 ASP A O 1
ATOM 820 N N . VAL A 1 107 ? -23.631 29.165 -0.532 1.00 85.50 107 VAL A N 1
ATOM 821 C CA . VAL A 1 107 ? -22.482 28.349 -0.108 1.00 85.50 107 VAL A CA 1
ATOM 822 C C . VAL A 1 107 ? -22.339 27.104 -0.984 1.00 85.50 107 VAL A C 1
ATOM 824 O O . VAL A 1 107 ? -23.204 26.223 -1.009 1.00 85.50 107 VAL A O 1
ATOM 827 N N . TRP A 1 108 ? -21.193 26.990 -1.665 1.00 85.31 108 TRP A N 1
ATOM 828 C CA . TRP A 1 108 ? -20.834 25.790 -2.421 1.00 85.31 108 TRP A CA 1
ATOM 829 C C . TRP A 1 108 ? -20.600 24.597 -1.490 1.00 85.31 108 TRP A C 1
ATOM 831 O O . TRP A 1 108 ? -19.859 24.680 -0.509 1.00 85.31 108 TRP A O 1
ATOM 841 N N . MET A 1 109 ? -21.190 23.457 -1.844 1.00 83.62 109 MET A N 1
ATOM 842 C CA . MET A 1 109 ? -20.970 22.181 -1.174 1.00 83.62 109 MET A CA 1
ATOM 843 C C . MET A 1 109 ? -20.800 21.077 -2.206 1.00 83.62 109 MET A C 1
ATOM 845 O O . MET A 1 109 ? -21.608 20.934 -3.119 1.00 83.62 109 MET A O 1
ATOM 849 N N . GLY A 1 110 ? -19.759 20.270 -2.037 1.00 81.12 110 GLY A N 1
ATOM 850 C CA . GLY A 1 110 ? -19.471 19.168 -2.939 1.00 81.12 110 GLY A CA 1
ATOM 851 C C . GLY A 1 110 ? -18.257 18.368 -2.498 1.00 81.12 110 GLY A C 1
ATOM 852 O O . GLY A 1 110 ? -17.725 18.538 -1.398 1.00 81.12 110 GLY A O 1
ATOM 853 N N . THR A 1 111 ? -17.812 17.482 -3.379 1.00 84.62 111 THR A N 1
ATOM 854 C CA . THR A 1 111 ? -16.595 16.692 -3.197 1.00 84.62 111 THR A CA 1
ATOM 855 C C . THR A 1 111 ? -15.652 16.911 -4.356 1.00 84.62 111 THR A C 1
ATOM 857 O O . THR A 1 111 ? -16.069 16.921 -5.510 1.00 84.62 111 THR A O 1
ATOM 860 N N . VAL A 1 112 ? -14.367 17.011 -4.037 1.00 86.00 112 VAL A N 1
ATOM 861 C CA . VAL A 1 112 ? -13.293 16.920 -5.020 1.00 86.00 112 VAL A CA 1
ATOM 862 C C . VAL A 1 112 ? -12.709 15.520 -4.909 1.00 86.00 112 VAL A C 1
ATOM 864 O O . VAL A 1 112 ? -12.168 15.154 -3.863 1.00 86.00 112 VAL A O 1
ATOM 867 N N . SER A 1 113 ? -12.859 14.722 -5.962 1.00 86.81 113 SER A N 1
ATOM 868 C CA . SER A 1 113 ? -12.278 13.382 -6.013 1.00 86.81 113 SER A CA 1
ATOM 869 C C . SER A 1 113 ? -10.772 13.469 -6.237 1.00 86.81 113 SER A C 1
ATOM 871 O O . SER A 1 113 ? -10.302 14.218 -7.092 1.00 86.81 113 SER A O 1
ATOM 873 N N . LEU A 1 114 ? -10.014 12.689 -5.470 1.00 87.69 114 LEU A N 1
ATOM 874 C CA . LEU A 1 114 ? -8.568 12.561 -5.608 1.00 87.69 114 LEU A CA 1
ATOM 875 C C . LEU A 1 114 ? -8.249 11.148 -6.083 1.00 87.69 114 LEU A C 1
ATOM 877 O O . LEU A 1 114 ? -8.710 10.175 -5.489 1.00 87.69 114 LEU A O 1
ATOM 881 N N . HIS A 1 115 ? -7.448 11.048 -7.139 1.00 86.62 115 HIS A N 1
ATOM 882 C CA . HIS A 1 115 ? -7.051 9.779 -7.737 1.00 86.62 115 HIS A CA 1
ATOM 883 C C . HIS A 1 115 ? -5.544 9.751 -7.967 1.00 86.62 115 HIS A C 1
ATOM 885 O O . HIS A 1 115 ? -4.947 10.755 -8.360 1.00 86.62 115 HIS A O 1
ATOM 891 N N . VAL A 1 116 ? -4.941 8.581 -7.766 1.00 88.50 116 VAL A N 1
ATOM 892 C CA . VAL A 1 116 ? -3.582 8.296 -8.230 1.00 88.50 116 VAL A CA 1
ATOM 893 C C . VAL A 1 116 ? -3.694 7.673 -9.612 1.00 88.50 116 VAL A C 1
ATOM 895 O O . VAL A 1 116 ? -4.286 6.606 -9.769 1.00 88.50 116 VAL A O 1
ATOM 898 N N . VAL A 1 117 ? -3.131 8.343 -10.613 1.00 91.44 117 VAL A N 1
ATOM 899 C CA . VAL A 1 117 ? -3.187 7.907 -12.010 1.00 91.44 117 VAL A CA 1
ATOM 900 C C . VAL A 1 117 ? -1.785 7.627 -12.529 1.00 91.44 117 VAL A C 1
ATOM 902 O O . VAL A 1 117 ? -0.841 8.356 -12.221 1.00 91.44 117 VAL A O 1
ATOM 905 N N . ALA A 1 118 ? -1.636 6.559 -13.305 1.00 89.50 118 ALA A N 1
ATOM 906 C CA . ALA A 1 118 ? -0.420 6.327 -14.066 1.00 89.50 118 ALA A CA 1
ATOM 907 C C . ALA A 1 118 ? -0.434 7.220 -15.315 1.00 89.50 118 ALA A C 1
ATOM 909 O O . ALA A 1 118 ? -1.414 7.226 -16.057 1.00 89.50 118 ALA A O 1
ATOM 910 N N . GLY A 1 119 ? 0.648 7.967 -15.535 1.00 90.06 119 GLY A N 1
ATOM 911 C CA . GLY A 1 119 ? 0.853 8.710 -16.778 1.00 90.06 119 GLY A CA 1
ATOM 912 C C . GLY A 1 119 ? 1.288 7.808 -17.935 1.00 90.06 119 GLY A C 1
ATOM 913 O O . GLY A 1 119 ? 1.494 6.602 -17.763 1.00 90.06 119 GLY A O 1
ATOM 91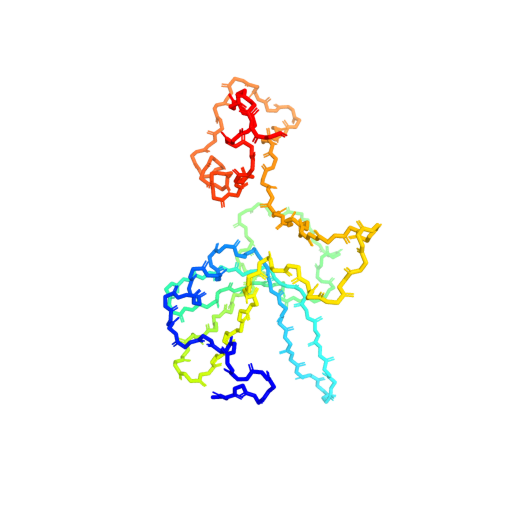4 N N . ASP A 1 120 ? 1.468 8.415 -19.107 1.00 90.81 120 ASP A N 1
ATOM 915 C CA . ASP A 1 120 ? 1.988 7.719 -20.282 1.00 90.81 120 ASP A CA 1
ATOM 916 C C . ASP A 1 120 ? 3.433 7.240 -20.055 1.00 90.81 120 ASP A C 1
ATOM 918 O O . ASP A 1 120 ? 4.236 7.942 -19.428 1.00 90.81 120 ASP A O 1
ATOM 922 N N . PRO A 1 121 ? 3.798 6.041 -20.545 1.00 87.00 121 PRO A N 1
ATOM 923 C CA . PRO A 1 121 ? 5.136 5.508 -20.372 1.00 87.00 121 PRO A CA 1
ATOM 924 C C . PRO A 1 121 ? 6.123 6.325 -21.202 1.00 87.00 121 PRO A C 1
ATOM 926 O O . PRO A 1 121 ? 5.985 6.449 -22.418 1.00 87.00 121 PRO A O 1
ATOM 929 N N . LEU A 1 122 ? 7.157 6.837 -20.543 1.00 88.75 122 LEU A N 1
ATOM 930 C CA . LEU A 1 122 ? 8.244 7.549 -21.200 1.00 88.75 122 LEU A CA 1
ATOM 931 C C . LEU A 1 122 ? 9.402 6.567 -21.444 1.00 88.75 122 LEU A C 1
ATOM 933 O O . LEU A 1 122 ? 9.943 6.029 -20.471 1.00 88.75 122 LEU A O 1
ATOM 937 N N . PRO A 1 123 ? 9.774 6.279 -22.706 1.00 84.38 123 PRO A N 1
ATOM 938 C CA . PRO A 1 123 ? 10.906 5.408 -22.999 1.00 84.38 123 PRO A CA 1
ATOM 939 C C . PRO A 1 123 ? 12.219 6.056 -22.543 1.00 84.38 123 PRO A C 1
ATOM 941 O O . PRO A 1 123 ? 12.345 7.280 -22.495 1.00 84.38 123 PRO A O 1
ATOM 944 N N . SER A 1 124 ? 13.215 5.231 -22.217 1.00 85.25 124 SER A N 1
ATOM 945 C CA . SER A 1 124 ? 14.540 5.744 -21.848 1.00 85.25 124 SER A CA 1
ATOM 946 C C . SER A 1 124 ? 15.230 6.397 -23.048 1.00 85.25 124 SER A C 1
ATOM 948 O O . SER A 1 124 ? 15.055 5.965 -24.188 1.00 85.25 124 SER A O 1
ATOM 950 N N . THR A 1 125 ? 16.061 7.411 -22.804 1.00 90.81 125 THR A N 1
ATOM 951 C CA . THR A 1 125 ? 16.867 8.043 -23.858 1.00 90.81 125 THR A CA 1
ATOM 952 C C . THR A 1 125 ? 17.708 6.998 -24.599 1.00 90.81 125 THR A C 1
ATOM 954 O O . THR A 1 125 ? 18.418 6.217 -23.970 1.00 90.81 125 THR A O 1
ATOM 957 N N . GLY A 1 126 ? 17.640 6.991 -25.934 1.00 87.12 126 GLY A N 1
ATOM 958 C CA . GLY A 1 126 ? 18.373 6.045 -26.788 1.00 87.12 126 GLY A CA 1
ATOM 959 C C . GLY A 1 126 ? 17.685 4.690 -26.994 1.00 87.12 126 GLY A C 1
ATOM 960 O O . GLY A 1 126 ? 18.212 3.853 -27.723 1.00 87.12 126 GLY A O 1
ATOM 961 N N . GLN A 1 127 ? 16.514 4.469 -26.391 1.00 82.75 127 GLN A N 1
ATOM 962 C CA . GLN A 1 127 ? 15.672 3.315 -26.689 1.00 82.75 127 GLN A CA 1
ATOM 963 C C . GLN A 1 127 ? 15.010 3.476 -28.066 1.00 82.75 127 GLN A C 1
ATOM 965 O O . GLN A 1 127 ? 14.563 4.567 -28.417 1.00 82.75 127 GLN A O 1
ATOM 970 N N . ASP A 1 128 ? 14.913 2.382 -28.827 1.00 86.06 128 ASP A N 1
ATOM 971 C CA . ASP A 1 128 ? 14.169 2.355 -30.089 1.00 86.06 128 ASP A CA 1
ATOM 972 C C . ASP A 1 128 ? 12.684 2.707 -29.840 1.00 86.06 128 ASP A C 1
ATOM 974 O O . ASP A 1 128 ? 12.005 1.985 -29.096 1.00 86.06 128 ASP A O 1
ATOM 978 N N . PRO A 1 129 ? 12.162 3.799 -30.436 1.00 80.69 129 PRO A N 1
ATOM 979 C CA . PRO A 1 129 ? 10.780 4.228 -30.242 1.00 80.69 129 PRO A CA 1
ATOM 980 C C . PRO A 1 129 ? 9.750 3.262 -30.845 1.00 80.69 129 PRO A C 1
ATOM 982 O O . PRO A 1 129 ? 8.573 3.353 -30.500 1.00 80.69 129 PRO A O 1
ATOM 985 N N . ALA A 1 130 ? 10.157 2.339 -31.722 1.00 84.88 130 ALA A N 1
ATOM 986 C CA . ALA A 1 130 ? 9.262 1.342 -32.306 1.00 84.88 130 ALA A CA 1
ATOM 987 C C . ALA A 1 130 ? 8.964 0.160 -31.364 1.00 84.88 130 ALA A C 1
ATOM 989 O O . ALA A 1 130 ? 8.058 -0.632 -31.639 1.00 84.88 130 ALA A O 1
ATOM 990 N N . LEU A 1 131 ? 9.700 0.016 -30.254 1.00 86.62 131 LEU A N 1
ATOM 991 C CA . LEU A 1 131 ? 9.473 -1.080 -29.314 1.00 86.62 131 LEU A CA 1
ATOM 992 C C . LEU A 1 131 ? 8.112 -0.942 -28.616 1.00 86.62 131 LEU A C 1
ATOM 994 O O . LEU A 1 131 ? 7.803 0.110 -28.049 1.00 86.62 131 LEU A O 1
ATOM 998 N N . PRO A 1 132 ? 7.299 -2.013 -28.577 1.00 85.31 132 PRO A N 1
ATOM 999 C CA . PRO A 1 132 ? 6.012 -1.954 -27.911 1.00 85.31 132 PRO A CA 1
ATOM 1000 C C . PRO A 1 132 ? 6.191 -1.856 -26.394 1.00 85.31 132 PRO A C 1
ATOM 1002 O O . PRO A 1 132 ? 7.031 -2.533 -25.798 1.00 85.31 132 PRO A O 1
ATOM 1005 N N . VAL A 1 133 ? 5.316 -1.086 -25.746 1.00 83.50 133 VAL A N 1
ATOM 1006 C CA . VAL A 1 133 ? 5.230 -1.041 -24.279 1.00 83.50 133 VAL A CA 1
ATOM 1007 C C . VAL A 1 133 ? 5.008 -2.465 -23.736 1.00 83.50 133 VAL A C 1
ATOM 1009 O O . VAL A 1 133 ? 4.105 -3.159 -24.213 1.00 83.50 133 VAL A O 1
ATOM 1012 N N . PRO A 1 134 ? 5.778 -2.946 -22.745 1.00 86.00 134 PRO A N 1
ATOM 1013 C CA . PRO A 1 134 ? 5.595 -4.291 -22.204 1.00 86.00 134 PRO A CA 1
ATOM 1014 C C . PRO A 1 134 ? 4.222 -4.504 -21.551 1.00 86.00 134 PRO A C 1
ATOM 1016 O O . PRO A 1 134 ? 3.603 -3.583 -21.015 1.00 86.00 134 PRO A O 1
ATOM 1019 N N . ALA A 1 135 ? 3.750 -5.755 -21.528 1.00 76.81 135 ALA A N 1
ATOM 1020 C CA . ALA A 1 135 ? 2.458 -6.095 -20.929 1.00 76.81 135 ALA A CA 1
ATOM 1021 C C . ALA A 1 135 ? 2.379 -5.760 -19.427 1.00 76.81 135 ALA A C 1
ATOM 1023 O O . ALA A 1 135 ? 1.307 -5.402 -18.947 1.00 76.81 135 ALA A O 1
ATOM 1024 N N . SER A 1 136 ? 3.490 -5.851 -18.691 1.00 75.06 136 SER A N 1
ATOM 1025 C CA . SER A 1 136 ? 3.568 -5.460 -17.277 1.00 75.06 136 SER A CA 1
ATOM 1026 C C . SER A 1 136 ? 3.307 -3.964 -17.078 1.00 75.06 136 SER A C 1
ATOM 1028 O O . SER A 1 136 ? 2.509 -3.597 -16.220 1.00 75.06 136 SER A O 1
ATOM 1030 N N . VAL A 1 137 ? 3.900 -3.113 -17.920 1.00 77.44 137 VAL A N 1
ATOM 1031 C CA . VAL A 1 137 ? 3.697 -1.656 -17.896 1.00 77.44 137 VAL A CA 1
ATOM 1032 C C . VAL A 1 137 ? 2.247 -1.313 -18.241 1.00 77.44 137 VAL A C 1
ATOM 1034 O O . VAL A 1 137 ? 1.602 -0.570 -17.506 1.00 77.44 137 VAL A O 1
ATOM 1037 N N . ARG A 1 138 ? 1.672 -1.941 -19.278 1.00 83.56 138 ARG A N 1
ATOM 1038 C CA . ARG A 1 138 ? 0.244 -1.761 -19.607 1.00 83.56 138 ARG A CA 1
ATOM 1039 C C . ARG A 1 138 ? -0.690 -2.174 -18.464 1.00 83.56 138 ARG A C 1
ATOM 1041 O O . ARG A 1 138 ? -1.661 -1.475 -18.200 1.00 83.56 138 ARG A O 1
ATOM 1048 N N . ARG A 1 139 ? -0.408 -3.287 -17.771 1.00 80.38 139 ARG A N 1
ATOM 1049 C CA . ARG A 1 139 ? -1.188 -3.718 -16.592 1.00 80.38 139 ARG A CA 1
ATOM 1050 C C . ARG A 1 139 ? -1.076 -2.713 -15.445 1.00 80.38 139 ARG A C 1
ATOM 1052 O O . ARG A 1 139 ? -2.089 -2.397 -14.831 1.00 80.38 139 ARG A O 1
ATOM 1059 N N . PHE A 1 140 ? 0.125 -2.191 -15.189 1.00 81.44 140 PHE A N 1
ATOM 1060 C CA . PHE A 1 140 ? 0.347 -1.158 -14.177 1.00 81.44 140 PHE A CA 1
ATOM 1061 C C . PHE A 1 140 ? -0.482 0.103 -14.458 1.00 81.44 140 PHE A C 1
ATOM 1063 O O . PHE A 1 140 ? -1.103 0.630 -13.535 1.00 81.44 140 PHE A O 1
ATOM 1070 N N . MET A 1 141 ? -0.534 0.536 -15.724 1.00 85.00 141 MET A N 1
ATOM 1071 C CA . MET A 1 141 ? -1.349 1.674 -16.159 1.00 85.00 141 MET A CA 1
ATOM 1072 C C . MET A 1 141 ? -2.848 1.397 -16.027 1.00 85.00 141 MET A C 1
ATOM 1074 O O . MET A 1 141 ? -3.579 2.203 -15.460 1.00 85.00 141 MET A O 1
ATOM 1078 N N . ALA A 1 142 ? -3.311 0.240 -16.508 1.00 85.69 142 ALA A N 1
ATOM 1079 C CA . ALA A 1 142 ? -4.726 -0.130 -16.480 1.00 85.69 142 ALA A CA 1
ATOM 1080 C C . ALA A 1 142 ? -5.295 -0.199 -15.053 1.00 85.69 142 ALA A C 1
ATOM 1082 O O . ALA A 1 142 ? -6.454 0.153 -14.836 1.00 85.69 142 ALA A O 1
ATOM 1083 N N . ALA A 1 143 ? -4.473 -0.600 -14.080 1.00 83.25 143 ALA A N 1
ATOM 1084 C CA . ALA A 1 143 ? -4.842 -0.618 -12.666 1.00 83.25 143 ALA A CA 1
ATOM 1085 C C . ALA A 1 143 ? -4.972 0.786 -12.039 1.00 83.25 143 ALA A C 1
ATOM 1087 O O . ALA A 1 143 ? -5.483 0.902 -10.931 1.00 83.25 143 ALA A O 1
ATOM 1088 N N . ARG A 1 144 ? -4.496 1.848 -12.708 1.00 87.19 144 ARG A N 1
ATOM 1089 C CA . ARG A 1 144 ? -4.379 3.218 -12.166 1.00 87.19 144 ARG A CA 1
ATOM 1090 C C . ARG A 1 144 ? -4.864 4.246 -13.181 1.00 87.19 144 ARG A C 1
ATOM 1092 O O . ARG A 1 144 ? -4.120 5.123 -13.614 1.00 87.19 144 ARG A O 1
ATOM 1099 N N . THR A 1 145 ? -6.117 4.098 -13.594 1.00 86.50 145 THR A N 1
ATOM 1100 C CA . THR A 1 145 ? -6.769 5.005 -14.547 1.00 86.50 145 THR A CA 1
ATOM 1101 C C . THR A 1 145 ? -7.619 6.040 -13.821 1.00 86.50 145 THR A C 1
ATOM 1103 O O . THR A 1 145 ? -8.077 5.799 -12.707 1.00 86.50 145 THR A O 1
ATOM 1106 N N . ASN A 1 146 ? -7.843 7.196 -14.449 1.00 76.94 146 ASN A N 1
ATOM 1107 C CA . ASN A 1 146 ? -8.819 8.157 -13.951 1.00 76.94 146 ASN A CA 1
ATOM 1108 C C . ASN A 1 146 ? -10.234 7.638 -14.271 1.00 76.94 146 ASN A C 1
ATOM 1110 O O . ASN A 1 146 ? -10.590 7.584 -15.450 1.00 76.94 146 ASN A O 1
ATOM 1114 N N . PRO A 1 147 ? -11.070 7.279 -13.284 1.00 70.31 147 PRO A N 1
ATOM 1115 C CA . PRO A 1 147 ? -12.438 6.857 -13.572 1.00 70.31 147 PRO A CA 1
ATOM 1116 C C . PRO A 1 147 ? -13.260 7.976 -14.237 1.00 70.31 147 PRO A C 1
ATOM 1118 O O . PRO A 1 147 ? -14.098 7.683 -15.085 1.00 70.31 147 PRO A O 1
ATOM 1121 N N . GLY A 1 148 ? -12.966 9.249 -13.943 1.00 60.81 148 GLY A N 1
ATOM 1122 C CA . GLY A 1 148 ? -13.656 10.400 -14.534 1.00 60.81 148 GLY A CA 1
ATOM 1123 C C . GLY A 1 148 ? -13.302 10.691 -15.997 1.00 60.81 148 GLY A C 1
ATOM 1124 O O . GLY A 1 148 ? -14.026 11.433 -16.654 1.00 60.81 148 GLY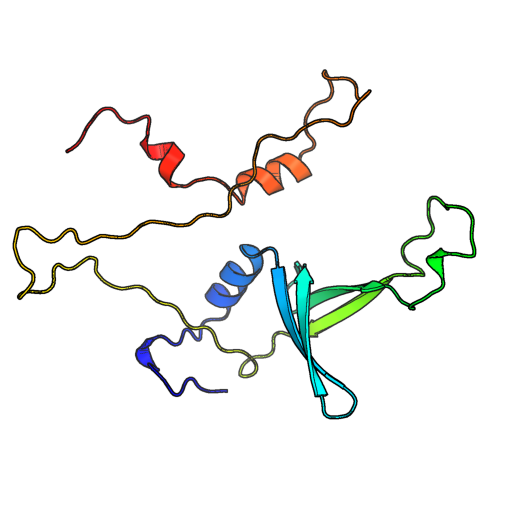 A O 1
ATOM 1125 N N . SER A 1 149 ? -12.230 10.108 -16.552 1.00 55.72 149 SER A N 1
ATOM 1126 C CA . SER A 1 149 ? -11.865 10.342 -17.960 1.00 55.72 149 SER A CA 1
ATOM 1127 C C . SER A 1 149 ? -12.677 9.501 -18.948 1.00 55.72 149 SER A C 1
ATOM 1129 O O . SER A 1 149 ? -12.617 9.763 -20.143 1.00 55.72 149 SER A O 1
ATOM 1131 N N . ARG A 1 150 ? -13.419 8.485 -18.479 1.00 50.00 150 ARG A N 1
ATOM 1132 C CA . ARG A 1 150 ? -14.294 7.658 -19.332 1.00 50.00 150 ARG A CA 1
ATOM 1133 C C . ARG A 1 150 ? -15.652 8.308 -19.612 1.00 50.00 150 ARG A C 1
ATOM 1135 O O . ARG A 1 150 ? -16.257 7.988 -20.626 1.00 50.00 150 ARG A O 1
ATOM 1142 N N . ASP A 1 151 ? -16.099 9.221 -18.748 1.00 45.25 151 ASP A N 1
ATOM 1143 C CA . ASP A 1 151 ? -17.369 9.949 -18.898 1.00 45.25 151 ASP A CA 1
ATOM 1144 C C . ASP A 1 151 ? -17.216 11.318 -19.584 1.00 45.25 151 ASP A C 1
ATOM 1146 O O . ASP A 1 151 ? -18.208 11.899 -20.014 1.00 45.25 151 ASP A O 1
ATOM 1150 N N . ALA A 1 152 ? -15.989 11.824 -19.748 1.00 46.16 152 ALA A N 1
ATOM 1151 C CA . ALA A 1 152 ? -15.728 13.111 -20.401 1.00 46.16 152 ALA A CA 1
ATOM 1152 C C . ALA A 1 152 ? -16.015 13.116 -21.920 1.00 46.16 152 ALA A C 1
ATOM 1154 O O . ALA A 1 152 ? -16.068 14.186 -22.519 1.00 46.16 152 ALA A O 1
ATOM 1155 N N . ASP A 1 153 ? -16.223 11.942 -22.527 1.00 42.84 153 ASP A N 1
ATOM 1156 C CA . ASP A 1 153 ? -16.570 11.777 -23.948 1.00 42.84 153 ASP A CA 1
ATOM 1157 C C . ASP A 1 153 ? -18.093 11.631 -24.176 1.00 42.84 153 ASP A C 1
ATOM 1159 O O . ASP A 1 153 ? -18.554 11.394 -25.293 1.00 42.84 153 ASP A O 1
ATOM 1163 N N . ARG A 1 154 ? -18.916 11.780 -23.121 1.00 38.50 154 ARG A N 1
ATOM 1164 C CA . ARG A 1 154 ? -20.373 11.924 -23.265 1.00 38.50 154 ARG A CA 1
ATOM 1165 C C . ARG A 1 154 ? -20.725 13.405 -23.424 1.00 38.50 154 ARG A C 1
ATOM 1167 O O . ARG A 1 154 ? -20.524 14.173 -22.482 1.00 38.50 154 ARG A O 1
ATOM 1174 N N . PRO A 1 155 ? -21.308 13.831 -24.559 1.00 39.09 155 PRO A N 1
ATOM 1175 C CA . PRO A 1 155 ? -21.829 15.184 -24.668 1.00 39.09 155 PRO A CA 1
ATOM 1176 C C . PRO A 1 155 ? -23.036 15.356 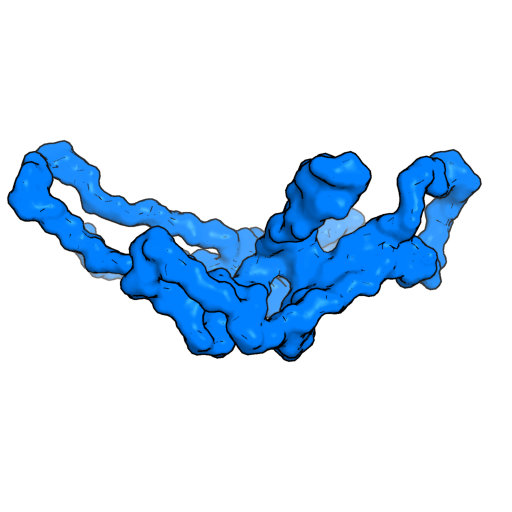-23.730 1.00 39.09 155 PRO A C 1
ATOM 1178 O O . PRO A 1 155 ? -24.077 14.746 -23.953 1.00 39.09 155 PRO A O 1
ATOM 1181 N N . GLY A 1 156 ? -22.861 16.202 -22.706 1.00 42.28 156 GLY A N 1
ATOM 1182 C CA . GLY A 1 156 ? -23.892 16.963 -21.984 1.00 42.28 156 GLY A CA 1
ATOM 1183 C C . GLY A 1 156 ? -24.893 16.200 -21.103 1.00 42.28 156 GLY A C 1
ATOM 1184 O O . GLY A 1 156 ? -25.690 15.419 -21.607 1.00 42.28 156 GLY A O 1
ATOM 1185 N N . MET A 1 157 ? -24.894 16.520 -19.800 1.00 31.23 157 MET A N 1
ATOM 1186 C CA . MET A 1 157 ? -26.045 16.659 -18.874 1.00 31.23 157 MET A CA 1
ATOM 1187 C C . MET A 1 157 ? -25.421 16.976 -17.497 1.00 31.23 157 MET A C 1
ATOM 1189 O O . MET A 1 157 ? -24.793 16.101 -16.911 1.00 31.23 157 MET A O 1
ATOM 1193 N N . VAL A 1 158 ? -25.384 18.209 -16.987 1.00 36.28 158 VAL A N 1
ATOM 1194 C CA . VAL A 1 158 ? -26.437 19.219 -16.769 1.00 36.28 158 VAL A CA 1
ATOM 1195 C C . VAL A 1 158 ? -25.858 20.618 -16.975 1.00 36.28 158 VAL A C 1
ATOM 1197 O O . VAL A 1 158 ? -24.685 20.812 -16.588 1.00 36.28 158 VAL A O 1
#

Solvent-accessible surface area (backbone atoms only — not comparable to full-atom values): 10844 Å² total; per-residue (Å²): 99,81,71,81,79,68,48,92,32,57,52,88,56,65,69,61,52,52,55,51,53,69,72,45,65,60,50,72,52,71,51,73,58,94,91,38,83,44,78,41,83,40,59,48,46,72,57,92,58,26,41,37,37,69,44,79,68,68,92,79,67,79,81,79,65,81,91,74,85,97,63,65,70,88,45,47,47,74,49,76,46,75,67,51,90,60,76,60,85,45,74,63,88,83,77,81,95,65,81,61,93,84,62,60,92,88,59,90,83,86,83,84,88,85,82,75,60,55,74,84,88,78,78,61,92,90,55,70,83,84,62,76,82,51,73,68,58,53,50,57,33,68,76,19,59,64,77,70,66,73,59,70,80,56,86,82,90,132

Radius of gyration: 22.42 Å; Cα contacts (8 Å, |Δi|>4): 123; chains: 1; bounding box: 64×45×55 Å

Mean predicted aligned error: 10.44 Å

pLDDT: mean 79.28, std 17.49, range [31.23, 97.19]

Nearest PDB structures (foldseek):
  4ybn-assembly1_B  TM=8.137E-01  e=1.176E-06  Mycolicibacterium smegmatis MC2 155
  6rk0-assembly1_B  TM=7.758E-01  e=8.196E-05  Azotobacter vinelandii DJ
  6eci-assembly4_G  TM=7.924E-01  e=1.624E-01  Mycolicibacterium smegmatis MC2 155
  6eci-assembly4_H  TM=8.707E-01  e=3.750E-01  Mycolicibacterium smegmatis MC2 155
  3fkh-assembly1_A  TM=8.853E-01  e=6.422E-01  Corynebacterium glutamicum ATCC 13032

Secondary structure (DSSP, 8-state):
----SSGGGEE--HHHHHHHHHH-SEEEEEEEETTEEEEEEEEEEEETTEEEEEEES-TTGGGSS---SS--GGGEEEEEEE--TTS--EE------PPPTT--TTS------------PPPPPTTS-TTSPPPHHHHHHHHTS--GGGTTTTS----

Sequence (158 aa):
MRLTRKPDRAVDHRAALDAFLDEQLSGVLATVHEGRPHVIPIVYARDGDRLLFHGSTVPGRNAEIVPVASRDAARTITLALPIVDGHWLMKTRQGPLARADEAPDDVWMGTVSLHVVAGDPLPSTGQDPALPVPASVRRFMAARTNPGSRDADRPGMV

Foldseek 3Di:
DADDPPSVFWDQDPVVVLVVQQLDQWDWDWDADPNDIDIDIFGWDDDPQKIKTKDFDDPPPPVPDDDDPPDPVVGIDIDIDGNDRPPDIDGDDDDDQDDDPPDDPPDDGDDDDDFAADDDDDDDPPDDPPDDDDPVVVVVRVSGHDPVVVCVPDPDDD